Protein AF-A0A3M2C5J2-F1 (afdb_monomer)

Sequence (173 aa):
VVHRVLERFDLTAEPTAELRRQRRLIAHYARRAAAPGEEEAVAARARELLRRFAGGDLFPHFLALAPRVVARELPVLLPPAADGGEATEEGAVGFVSGTLDLVYRDGDALVIADYKTDAVDGGELAAHARRYAAQGRAYAAALTQAFALRRPPRFELWYLNAGRVVLPSAAGR

Radius of gyration: 17.61 Å; Cα contacts (8 Å, |Δi|>4): 238; chains: 1; bounding box: 54×33×44 Å

Mean predicted aligned error: 5.79 Å

Foldseek 3Di:
DLLVLLQPQDLPDDNVVSLVVSLVCLLVVLVVPDDPPCSVVSSVLSSVLSVLLCVAPVNVVSSVQVVFWPHAFAKFWFQPPPPPDDPDPPDRPDTDIDTQGTWTDDDLAIAGEDEDADDDDPVCVQVVLLVCPVVLVRVQVRCCVVVVRPDGHFYWYQHSNVNDIDGNDHPDD

Secondary structure (DSSP, 8-state):
-HHHHHHH--TTS-HHHHHHHHHHHHHHHHHHHSPTT-HHHHHHHHHHHHHHHHTSTHHHHHHHTGGGEEEEEEEEEEPPP-SSS---SS-----EEEEEEEEEEETTEEEEEEEE-S---TTTHHHHHHTTHHHHHHHHHHHHHHTT-SSPPEEEEEETTTTEEE--PPPP-

Structure (mmCIF, N/CA/C/O backbone):
data_AF-A0A3M2C5J2-F1
#
_entry.id   AF-A0A3M2C5J2-F1
#
loop_
_atom_site.group_PDB
_atom_site.id
_atom_site.type_symbol
_atom_site.label_atom_id
_atom_site.label_alt_id
_atom_site.label_comp_id
_atom_site.label_asym_id
_atom_site.label_entity_id
_atom_site.label_seq_id
_atom_site.pdbx_PDB_ins_code
_atom_site.Cartn_x
_atom_site.Cartn_y
_atom_site.Cartn_z
_atom_site.occupancy
_atom_site.B_iso_or_equiv
_atom_site.auth_seq_id
_atom_site.auth_comp_id
_atom_site.auth_asym_id
_atom_site.auth_atom_id
_atom_site.pdbx_PDB_model_num
ATOM 1 N N . VAL A 1 1 ? -3.495 4.590 9.677 1.00 96.00 1 VAL A N 1
ATOM 2 C CA . VAL A 1 1 ? -4.663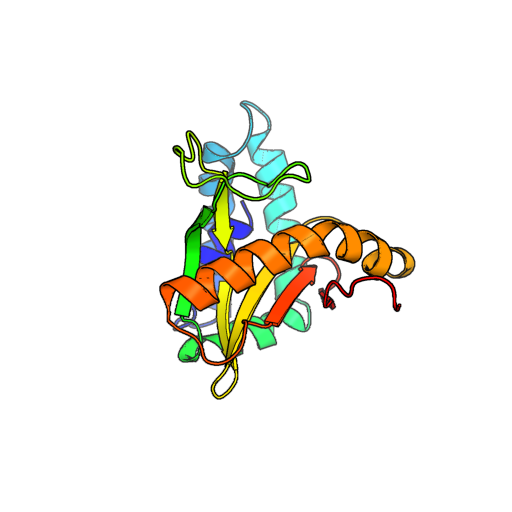 3.691 9.906 1.00 96.00 1 VAL A CA 1
ATOM 3 C C . VAL A 1 1 ? -5.089 2.931 8.654 1.00 96.00 1 VAL A C 1
ATOM 5 O O . VAL A 1 1 ? -5.149 1.714 8.727 1.00 96.00 1 VAL A O 1
ATOM 8 N N . VAL A 1 2 ? -5.373 3.592 7.523 1.00 96.94 2 VAL A N 1
ATOM 9 C CA . VAL A 1 2 ? -5.848 2.895 6.304 1.00 96.94 2 VAL A CA 1
ATOM 10 C C . VAL A 1 2 ? -4.827 1.899 5.741 1.00 96.94 2 VAL A C 1
ATOM 12 O O . VAL A 1 2 ? -5.218 0.801 5.377 1.00 96.94 2 VAL A O 1
ATOM 15 N N . HIS A 1 3 ? -3.531 2.210 5.790 1.00 97.25 3 HIS A N 1
ATOM 16 C CA . HIS A 1 3 ? -2.458 1.271 5.429 1.00 97.25 3 HIS A CA 1
ATOM 17 C C . HIS A 1 3 ? -2.579 -0.055 6.202 1.00 97.25 3 HIS A C 1
ATOM 19 O O . HIS A 1 3 ? -2.728 -1.116 5.608 1.00 97.25 3 HIS A O 1
ATOM 25 N N . ARG A 1 4 ? -2.726 0.020 7.534 1.00 97.94 4 ARG A N 1
ATOM 26 C CA . ARG A 1 4 ? -2.966 -1.148 8.404 1.00 97.94 4 ARG A CA 1
ATOM 27 C C . ARG A 1 4 ? -4.234 -1.928 8.037 1.00 97.94 4 ARG A C 1
ATOM 29 O O . ARG A 1 4 ? -4.245 -3.150 8.150 1.00 97.94 4 ARG A O 1
ATOM 36 N N . VAL A 1 5 ? -5.299 -1.237 7.620 1.00 98.31 5 VAL A N 1
ATOM 37 C CA . VAL A 1 5 ? -6.520 -1.892 7.121 1.00 98.31 5 VAL A CA 1
ATOM 38 C C . VAL A 1 5 ? -6.214 -2.697 5.858 1.00 98.31 5 VAL A C 1
ATOM 40 O O . VAL A 1 5 ? -6.594 -3.860 5.788 1.00 98.31 5 VAL A O 1
ATOM 43 N N . LEU A 1 6 ? -5.520 -2.108 4.881 1.00 98.25 6 LEU A N 1
ATOM 44 C CA . LEU A 1 6 ? -5.211 -2.761 3.603 1.00 98.25 6 LEU A CA 1
ATOM 45 C C . LEU A 1 6 ? -4.170 -3.880 3.743 1.00 98.25 6 LEU A C 1
ATOM 47 O O . LEU A 1 6 ? -4.289 -4.911 3.083 1.00 98.25 6 LEU A O 1
ATOM 51 N N . GLU A 1 7 ? -3.203 -3.732 4.646 1.00 98.25 7 GLU A N 1
ATOM 52 C CA . GLU A 1 7 ? -2.266 -4.788 5.046 1.00 98.25 7 GLU A CA 1
ATOM 53 C C . GLU A 1 7 ? -3.004 -6.007 5.607 1.00 98.25 7 GLU A C 1
ATOM 55 O O . GLU A 1 7 ? -2.705 -7.145 5.251 1.00 98.25 7 GLU A O 1
ATOM 60 N N . ARG A 1 8 ? -3.974 -5.772 6.498 1.00 98.06 8 ARG A N 1
ATOM 61 C CA . ARG A 1 8 ? -4.688 -6.826 7.233 1.00 98.06 8 ARG A CA 1
ATOM 62 C C . ARG A 1 8 ? -5.975 -7.282 6.562 1.00 98.06 8 ARG A C 1
ATOM 64 O O . ARG A 1 8 ? -6.652 -8.140 7.127 1.00 98.06 8 ARG A O 1
ATOM 71 N N . PHE A 1 9 ? -6.301 -6.726 5.398 1.00 98.50 9 PHE A N 1
ATOM 72 C CA . PHE A 1 9 ? -7.471 -7.111 4.626 1.00 98.50 9 PHE A CA 1
ATOM 73 C C . PHE A 1 9 ? -7.331 -8.569 4.180 1.00 98.50 9 PHE A C 1
ATOM 75 O O . PHE A 1 9 ? -6.354 -8.932 3.516 1.00 98.50 9 PHE A O 1
ATOM 82 N N . ASP A 1 10 ? -8.280 -9.419 4.542 1.00 98.06 10 ASP A N 1
ATOM 83 C CA . ASP A 1 10 ? -8.326 -10.788 4.037 1.00 98.06 10 ASP A CA 1
ATOM 84 C C . ASP A 1 10 ? -8.858 -10.804 2.597 1.00 98.06 10 ASP A C 1
ATOM 86 O O . ASP A 1 10 ? -10.056 -10.690 2.349 1.00 98.06 10 ASP A O 1
ATOM 90 N N . LEU A 1 11 ? -7.939 -10.931 1.639 1.00 97.19 11 LEU A N 1
ATOM 91 C CA . LEU A 1 11 ? -8.246 -10.963 0.208 1.00 97.19 11 LEU A CA 1
ATOM 92 C C . LEU A 1 11 ? -8.893 -12.282 -0.251 1.00 97.19 11 LEU A C 1
ATOM 94 O O . LEU A 1 11 ? -9.301 -12.382 -1.405 1.00 97.19 11 LEU A O 1
ATOM 98 N N . THR A 1 12 ? -8.975 -13.288 0.624 1.00 95.69 12 THR A N 1
ATOM 99 C CA . THR A 1 12 ? -9.601 -14.589 0.333 1.00 95.69 12 THR A CA 1
ATOM 100 C C . THR A 1 12 ? -11.022 -14.703 0.887 1.00 95.69 12 THR A C 1
ATOM 102 O O . THR A 1 12 ? -11.774 -15.590 0.485 1.00 95.69 12 THR A O 1
ATOM 105 N N . ALA A 1 13 ? -11.408 -13.796 1.787 1.00 97.06 13 ALA A N 1
ATOM 106 C CA . ALA A 1 13 ? -12.738 -13.737 2.373 1.00 97.06 13 ALA A CA 1
ATOM 107 C C . ALA A 1 13 ? -13.769 -13.082 1.434 1.00 97.06 13 ALA A C 1
ATOM 109 O O . ALA A 1 13 ? -13.429 -12.399 0.468 1.00 97.06 13 ALA A O 1
ATOM 110 N N . GLU A 1 14 ? -15.060 -13.242 1.754 1.00 97.75 14 GLU A N 1
ATOM 111 C CA . GLU A 1 14 ? -16.130 -12.512 1.064 1.00 97.75 14 GLU A CA 1
ATOM 112 C C . GLU A 1 14 ? -15.925 -10.990 1.251 1.00 97.75 14 GLU A C 1
ATOM 114 O O . GLU A 1 14 ? -15.878 -10.524 2.399 1.00 97.75 14 GLU A O 1
ATOM 119 N N . PRO A 1 15 ? -15.803 -10.199 0.164 1.00 96.69 15 PRO A N 1
ATOM 120 C CA . PRO A 1 15 ? -15.358 -8.807 0.249 1.00 96.69 15 PRO A CA 1
ATOM 121 C C . PRO A 1 15 ? -16.204 -7.916 1.159 1.00 96.69 15 PRO A C 1
ATOM 123 O O . PRO A 1 15 ? -15.669 -7.083 1.896 1.00 96.69 15 PRO A O 1
ATOM 126 N N . THR A 1 16 ? -17.526 -8.083 1.149 1.00 97.12 16 THR A N 1
ATOM 127 C CA . THR A 1 16 ? -18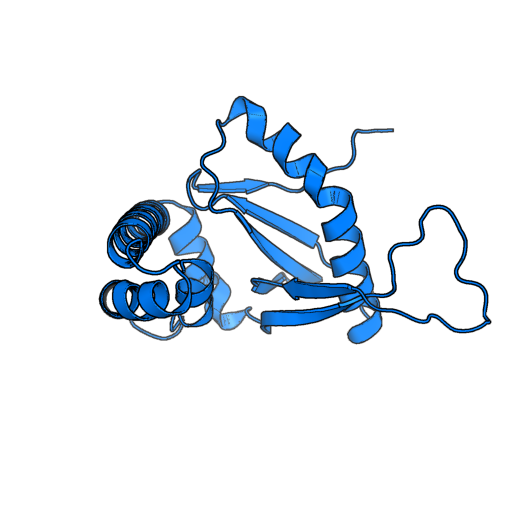.440 -7.269 1.959 1.00 97.12 16 THR A CA 1
ATOM 128 C C . THR A 1 16 ? -18.286 -7.587 3.446 1.00 97.12 16 THR A C 1
ATOM 130 O O . THR A 1 16 ? -18.285 -6.683 4.291 1.00 97.12 16 THR A O 1
ATOM 133 N N . ALA A 1 17 ? -18.147 -8.865 3.794 1.00 98.00 17 ALA A N 1
ATOM 134 C CA . ALA A 1 17 ? -17.896 -9.325 5.151 1.00 98.00 17 ALA A CA 1
ATOM 135 C C . ALA A 1 17 ? -16.551 -8.824 5.680 1.00 98.00 17 ALA A C 1
ATOM 137 O O . ALA A 1 17 ? -16.512 -8.301 6.802 1.00 98.00 17 ALA A O 1
ATOM 138 N N . GLU A 1 18 ? -15.490 -8.905 4.878 1.00 98.50 18 GLU A N 1
ATOM 139 C CA . GLU A 1 18 ? -14.172 -8.420 5.287 1.00 98.50 18 GLU A CA 1
ATOM 140 C C . GLU A 1 18 ? -14.137 -6.891 5.407 1.00 98.50 18 GLU A C 1
ATOM 142 O O . GLU A 1 18 ? -13.641 -6.367 6.406 1.00 98.50 18 GLU A O 1
ATOM 147 N N . LEU A 1 19 ? -14.783 -6.148 4.500 1.00 97.94 19 LEU A N 1
ATOM 148 C CA . LEU A 1 19 ? -14.961 -4.698 4.654 1.00 97.94 19 LEU A CA 1
ATOM 149 C C . LEU A 1 19 ? -15.656 -4.344 5.974 1.00 97.94 19 LEU A C 1
ATOM 151 O O . LEU A 1 19 ? -15.215 -3.439 6.690 1.00 97.94 19 LEU A O 1
ATOM 155 N N . ARG A 1 20 ? -16.736 -5.052 6.338 1.00 98.12 20 ARG A N 1
ATOM 156 C CA . ARG A 1 20 ? -17.418 -4.843 7.631 1.00 98.12 20 ARG A CA 1
ATOM 157 C C . ARG A 1 20 ? -16.498 -5.151 8.808 1.00 98.12 20 ARG A C 1
ATOM 159 O O . ARG A 1 20 ? -16.521 -4.419 9.800 1.00 98.12 20 ARG A O 1
ATOM 166 N N . ARG A 1 21 ? -15.703 -6.221 8.723 1.00 98.38 21 ARG A N 1
ATOM 167 C CA . ARG A 1 21 ? -14.726 -6.588 9.756 1.00 98.38 21 ARG A CA 1
ATOM 168 C C . ARG A 1 21 ? -13.673 -5.494 9.925 1.00 98.38 21 ARG A C 1
ATOM 170 O O . ARG A 1 21 ? -13.510 -4.999 11.039 1.00 98.38 21 ARG A O 1
ATOM 177 N N . GLN A 1 22 ? -13.052 -5.044 8.840 1.00 98.44 22 GLN A N 1
ATOM 178 C CA . GLN A 1 22 ? -12.050 -3.978 8.873 1.00 98.44 22 GLN A CA 1
ATOM 179 C C . GLN A 1 22 ? -12.617 -2.659 9.403 1.00 98.44 22 GLN A C 1
ATOM 181 O O . GLN A 1 22 ? -12.004 -2.026 10.261 1.00 98.44 22 GLN A O 1
ATOM 186 N N . ARG A 1 23 ? -13.839 -2.280 9.005 1.00 97.56 23 ARG A N 1
ATOM 187 C CA . ARG A 1 23 ? -14.514 -1.077 9.531 1.00 97.56 23 ARG A CA 1
ATOM 188 C C . ARG A 1 23 ? -14.673 -1.090 11.053 1.00 97.56 23 ARG A C 1
ATOM 190 O O . ARG A 1 23 ? -14.543 -0.036 11.674 1.00 97.56 23 ARG A O 1
ATOM 197 N N . ARG A 1 24 ? -14.926 -2.257 11.660 1.00 97.75 24 ARG A N 1
ATOM 198 C CA . ARG A 1 24 ? -14.996 -2.413 13.126 1.00 97.75 24 ARG A CA 1
ATOM 199 C C . ARG A 1 24 ? -13.624 -2.281 13.793 1.00 97.75 24 ARG A C 1
ATOM 201 O O . ARG A 1 24 ? -13.537 -1.745 14.894 1.00 97.75 24 ARG A O 1
ATOM 208 N N . LEU A 1 25 ? -12.559 -2.716 13.122 1.00 98.38 25 LEU A N 1
ATOM 209 C CA . LEU A 1 25 ? -11.188 -2.661 13.640 1.00 98.38 25 LEU A CA 1
ATOM 210 C C . LEU A 1 25 ? -10.540 -1.272 13.529 1.00 98.38 25 LEU A C 1
ATOM 212 O O . LEU A 1 25 ? -9.581 -1.002 14.250 1.00 98.38 25 LEU A O 1
ATOM 216 N N . ILE A 1 26 ? -11.079 -0.360 12.712 1.00 98.50 26 ILE A N 1
ATOM 217 C CA . ILE A 1 26 ? -10.522 0.994 12.534 1.00 98.50 26 ILE A CA 1
ATOM 218 C C . ILE A 1 26 ? -10.319 1.730 13.863 1.00 98.50 26 ILE A C 1
ATOM 220 O O . ILE A 1 26 ? -9.264 2.326 14.058 1.00 98.50 26 ILE A O 1
ATOM 224 N N . ALA A 1 27 ? -11.277 1.663 14.794 1.00 97.56 27 ALA A N 1
ATOM 225 C CA . ALA A 1 27 ? -11.134 2.323 16.095 1.00 97.56 27 ALA A CA 1
ATOM 226 C C . ALA A 1 27 ? -9.946 1.758 16.894 1.00 97.56 27 ALA A C 1
ATOM 228 O O . ALA A 1 27 ? -9.201 2.499 17.530 1.00 97.56 27 ALA A O 1
ATOM 229 N N . HIS A 1 28 ? -9.724 0.442 16.822 1.00 97.69 28 HIS A N 1
ATOM 230 C CA . HIS A 1 28 ? -8.566 -0.191 17.446 1.00 97.69 28 HIS A CA 1
ATOM 231 C C . HIS A 1 28 ? -7.252 0.271 16.800 1.00 97.69 28 HIS A C 1
ATOM 233 O O . HIS A 1 28 ? -6.300 0.573 17.515 1.00 97.69 28 HIS A O 1
ATOM 239 N N . TYR A 1 29 ? -7.202 0.377 15.471 1.00 98.06 29 TYR A N 1
ATOM 240 C CA . TYR A 1 29 ? -6.022 0.885 14.768 1.00 98.06 29 TYR A CA 1
ATOM 241 C C . TYR A 1 29 ? -5.751 2.363 15.060 1.00 98.06 29 TYR A C 1
ATOM 243 O O . TYR A 1 29 ? -4.592 2.738 15.216 1.00 98.06 29 TYR A O 1
ATOM 251 N N . ALA A 1 30 ? -6.794 3.191 15.164 1.00 97.56 30 ALA A N 1
ATOM 252 C CA . ALA A 1 30 ? -6.664 4.610 15.478 1.00 97.56 30 ALA A CA 1
ATOM 253 C C . ALA A 1 30 ? -6.065 4.833 16.871 1.00 97.56 30 ALA A C 1
ATOM 255 O O . ALA A 1 30 ? -5.103 5.582 16.983 1.00 97.56 30 ALA A O 1
ATOM 256 N N . ARG A 1 31 ? -6.512 4.086 17.892 1.00 96.69 31 ARG A N 1
ATOM 257 C CA . ARG A 1 31 ? -5.939 4.149 19.253 1.00 96.69 31 ARG A CA 1
ATOM 258 C C . ARG A 1 31 ? -4.435 3.882 19.332 1.00 96.69 31 ARG A C 1
ATOM 260 O O . ARG A 1 31 ? -3.797 4.291 20.288 1.00 96.69 31 ARG A O 1
ATOM 26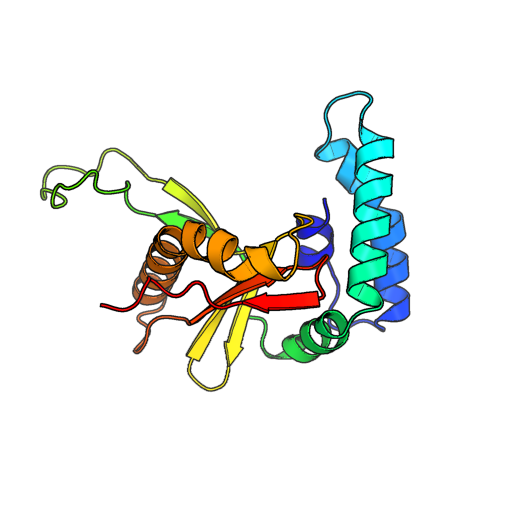7 N N . ARG A 1 32 ? -3.874 3.147 18.369 1.00 95.56 32 ARG A N 1
ATOM 268 C CA . ARG A 1 32 ? -2.437 2.825 18.331 1.00 95.56 32 ARG A CA 1
ATOM 269 C C . ARG A 1 32 ? -1.615 3.813 17.507 1.00 95.56 32 ARG A C 1
ATOM 271 O O . ARG A 1 32 ? -0.395 3.757 17.571 1.00 95.56 32 ARG A O 1
ATOM 278 N N . ALA A 1 33 ? -2.265 4.621 16.673 1.00 93.50 33 ALA A N 1
ATOM 279 C CA . ALA A 1 33 ? -1.605 5.442 15.662 1.00 93.50 33 ALA A CA 1
ATOM 280 C C . ALA A 1 33 ? -1.829 6.947 15.851 1.00 93.50 33 ALA A C 1
ATOM 282 O O . ALA A 1 33 ? -1.026 7.729 15.355 1.00 93.50 33 ALA A O 1
AT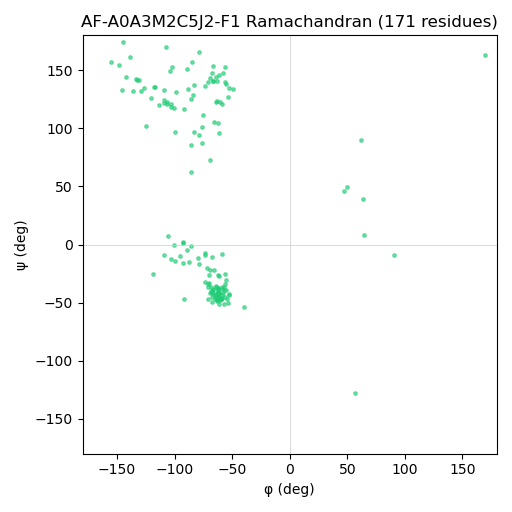OM 283 N N . ALA A 1 34 ? -2.926 7.349 16.492 1.00 95.56 34 ALA A N 1
ATOM 284 C CA . ALA A 1 34 ? -3.270 8.745 16.729 1.00 95.56 34 ALA A CA 1
ATOM 285 C C . ALA A 1 34 ? -2.590 9.282 17.995 1.00 95.56 34 ALA A C 1
ATOM 287 O O . ALA A 1 34 ? -2.257 8.513 18.901 1.00 95.56 34 ALA A O 1
ATOM 288 N N . ALA A 1 35 ? -2.424 10.603 18.064 1.00 96.00 35 ALA A N 1
ATOM 289 C CA . ALA A 1 35 ? -2.077 11.267 19.311 1.00 96.00 35 ALA A CA 1
ATOM 290 C C . ALA A 1 35 ? -3.243 11.154 20.320 1.00 96.00 35 ALA A C 1
ATOM 292 O O . ALA A 1 35 ? -4.401 11.032 19.900 1.00 96.00 35 ALA A O 1
ATOM 293 N N . PRO A 1 36 ? -2.965 11.202 21.638 1.00 95.06 36 PRO A N 1
ATOM 294 C CA . PRO A 1 36 ? -4.010 11.157 22.657 1.00 95.06 36 PRO A CA 1
ATOM 295 C C . PRO A 1 36 ? -5.078 12.237 22.435 1.00 95.06 36 PRO A C 1
ATOM 297 O O . PRO A 1 36 ? -4.751 13.418 22.326 1.00 95.06 36 PRO A O 1
ATOM 300 N N . GLY A 1 37 ? -6.349 11.837 22.387 1.00 95.69 37 GLY A N 1
ATOM 301 C CA . GLY A 1 37 ? -7.493 12.730 22.163 1.00 95.69 37 GLY A CA 1
ATOM 302 C C . GLY A 1 37 ? -7.898 12.911 20.695 1.00 95.69 37 GLY A C 1
ATOM 303 O O . GLY A 1 37 ? -8.964 13.464 20.426 1.00 95.69 37 GLY A O 1
ATOM 304 N N . GLU A 1 38 ? -7.106 12.423 19.736 1.00 97.31 38 GLU A N 1
ATOM 305 C CA . GLU A 1 38 ? -7.413 12.503 18.298 1.00 97.31 38 GLU A CA 1
ATOM 306 C C . GLU A 1 38 ? -7.983 11.196 17.722 1.00 97.31 38 GLU A C 1
ATOM 308 O O . GLU A 1 38 ? -8.293 11.112 16.528 1.00 97.31 38 GLU A O 1
ATOM 313 N N . GLU A 1 39 ? -8.133 10.150 18.539 1.00 97.75 39 GLU A N 1
ATOM 314 C CA . GLU A 1 39 ? -8.411 8.788 18.080 1.00 97.75 39 GLU A CA 1
ATOM 315 C C . GLU A 1 39 ? -9.709 8.702 17.276 1.00 97.75 39 GLU A C 1
ATOM 317 O O . GLU A 1 39 ? -9.739 8.060 16.223 1.00 97.75 39 GLU A O 1
ATOM 322 N N . GLU A 1 40 ? -10.777 9.360 17.735 1.00 97.56 40 GLU A N 1
ATOM 323 C CA . GLU A 1 40 ? -12.063 9.322 17.034 1.00 97.56 40 GLU A CA 1
ATOM 324 C C . GLU A 1 40 ? -12.022 10.121 15.727 1.00 97.56 40 GLU A C 1
ATOM 326 O O . GLU A 1 40 ? -12.568 9.668 14.722 1.00 97.56 40 GLU A O 1
ATOM 331 N N . ALA A 1 41 ? -11.313 11.253 15.688 1.00 97.44 41 ALA A N 1
ATOM 332 C CA . ALA A 1 41 ? -11.149 12.037 14.463 1.00 97.44 41 ALA A CA 1
ATOM 333 C C . ALA A 1 41 ? -10.366 11.247 13.399 1.00 97.44 41 ALA A C 1
ATOM 335 O O . ALA A 1 41 ? -10.785 11.152 12.238 1.00 97.44 41 ALA A O 1
ATOM 336 N N . VAL A 1 42 ? -9.269 10.598 13.803 1.00 97.44 42 VAL A N 1
ATOM 337 C CA . VAL A 1 42 ? -8.476 9.716 12.935 1.00 97.44 42 VAL A CA 1
ATOM 338 C C . VAL A 1 42 ? -9.299 8.506 12.481 1.00 97.44 42 VAL A C 1
ATOM 340 O O . VAL A 1 42 ? -9.262 8.140 11.301 1.00 97.44 42 VAL A O 1
ATOM 343 N N . ALA A 1 43 ? -10.079 7.897 13.379 1.00 98.19 43 ALA A N 1
ATOM 344 C CA . ALA A 1 43 ? -10.966 6.786 13.047 1.00 98.19 43 ALA A CA 1
ATOM 345 C C . ALA A 1 43 ? -12.053 7.204 12.046 1.00 98.19 43 ALA A C 1
ATOM 347 O O . ALA A 1 43 ? -12.282 6.498 11.062 1.00 98.19 43 ALA A O 1
ATOM 348 N N . ALA A 1 44 ? -12.700 8.353 12.250 1.00 97.88 44 ALA A N 1
ATOM 349 C CA . ALA A 1 44 ? -13.715 8.893 11.351 1.00 97.88 44 ALA A CA 1
ATOM 350 C C . ALA A 1 44 ? -13.144 9.148 9.949 1.00 97.88 44 ALA A C 1
ATOM 352 O O . ALA A 1 44 ? -13.713 8.673 8.962 1.00 97.88 44 ALA A O 1
ATOM 353 N N . ARG A 1 45 ? -11.970 9.788 9.853 1.00 96.88 45 ARG A N 1
ATOM 354 C CA . ARG A 1 45 ? -11.290 10.029 8.570 1.00 96.88 45 ARG A CA 1
ATOM 355 C C . ARG A 1 45 ? -10.923 8.727 7.857 1.00 96.88 45 ARG A C 1
ATOM 357 O O . ARG A 1 45 ? -11.123 8.610 6.650 1.00 96.88 45 ARG A O 1
ATOM 364 N N . ALA A 1 46 ? -10.438 7.726 8.592 1.00 97.69 46 ALA A N 1
ATOM 365 C CA . ALA A 1 46 ? -10.115 6.418 8.027 1.00 97.69 46 ALA A CA 1
ATOM 366 C C . ALA A 1 46 ? -11.360 5.654 7.545 1.00 97.69 46 ALA A C 1
ATOM 368 O O . ALA A 1 46 ? -11.309 5.023 6.489 1.00 97.69 46 ALA A O 1
ATOM 369 N N . ARG A 1 47 ? -12.483 5.721 8.279 1.00 98.06 47 ARG A N 1
ATOM 370 C CA . ARG A 1 47 ? -13.766 5.133 7.847 1.00 98.06 47 ARG A CA 1
ATOM 371 C C . ARG A 1 47 ? -14.258 5.783 6.561 1.00 98.06 47 ARG A C 1
ATOM 373 O O . ARG A 1 47 ? -14.715 5.068 5.672 1.00 98.06 47 ARG A O 1
ATOM 380 N N . GLU A 1 48 ? -14.148 7.104 6.462 1.00 97.25 48 GLU A N 1
ATOM 381 C CA . GLU A 1 48 ? -14.553 7.843 5.269 1.00 97.25 48 GLU A CA 1
ATOM 382 C C . GLU A 1 48 ? -13.691 7.485 4.058 1.00 97.25 48 GLU A C 1
ATOM 384 O O . GLU A 1 48 ? -14.225 7.164 2.997 1.00 97.25 48 GLU A O 1
ATOM 389 N N . LEU A 1 49 ? -12.367 7.458 4.223 1.00 97.00 49 LEU A N 1
ATOM 390 C CA . LEU A 1 49 ? -11.464 7.075 3.141 1.00 97.00 49 LEU A CA 1
ATOM 391 C C . LEU A 1 49 ? -11.695 5.625 2.696 1.00 97.00 49 LEU A C 1
ATOM 393 O O . LEU A 1 49 ? -11.787 5.366 1.499 1.00 97.00 49 LEU A O 1
ATOM 397 N N . LEU A 1 50 ? -11.858 4.686 3.636 1.00 97.69 50 LEU A N 1
ATOM 398 C CA . LEU A 1 50 ? -12.169 3.295 3.301 1.00 97.69 50 LEU A CA 1
ATOM 399 C C . LEU A 1 50 ? -13.512 3.177 2.570 1.00 97.69 50 LEU A C 1
ATOM 401 O O . LEU A 1 50 ? -13.619 2.394 1.632 1.00 97.69 50 LEU A O 1
ATOM 405 N N . ARG A 1 51 ? -14.528 3.953 2.973 1.00 96.50 51 ARG A N 1
ATOM 406 C CA . ARG A 1 51 ? -15.832 3.998 2.295 1.00 96.50 51 ARG A CA 1
ATOM 407 C C . ARG A 1 51 ? -15.688 4.464 0.847 1.00 96.50 51 ARG A C 1
ATOM 409 O O . ARG A 1 51 ? -16.246 3.820 -0.034 1.00 96.50 51 ARG A O 1
ATOM 416 N N . ARG A 1 52 ? -14.943 5.548 0.606 1.00 95.62 52 ARG A N 1
ATOM 417 C CA . ARG A 1 52 ? -14.684 6.068 -0.748 1.00 95.62 52 ARG A CA 1
ATOM 418 C C . ARG A 1 52 ? -13.913 5.070 -1.596 1.00 95.62 52 ARG A C 1
ATOM 420 O O . ARG A 1 52 ? -14.337 4.778 -2.705 1.00 95.62 52 ARG A O 1
ATOM 427 N N . PHE A 1 53 ? -12.836 4.513 -1.048 1.00 96.94 53 PHE A N 1
ATOM 428 C CA . PHE A 1 53 ? -12.034 3.502 -1.727 1.00 96.94 53 PHE A CA 1
ATOM 429 C C . PHE A 1 53 ? -12.887 2.292 -2.120 1.00 96.94 53 PHE A C 1
ATOM 431 O O . PHE A 1 53 ? -12.916 1.935 -3.291 1.00 96.94 53 PHE A O 1
ATOM 438 N N . ALA A 1 54 ? -13.648 1.728 -1.175 1.00 96.50 54 ALA A N 1
ATOM 439 C CA . ALA A 1 54 ? -14.517 0.575 -1.410 1.00 96.50 54 ALA A CA 1
ATOM 440 C C . ALA A 1 54 ? -15.640 0.837 -2.428 1.00 96.50 54 ALA A C 1
ATOM 442 O O . ALA A 1 54 ? -16.131 -0.105 -3.044 1.00 96.50 54 ALA A O 1
ATOM 443 N N . GLY A 1 55 ? -16.060 2.095 -2.584 1.00 95.81 55 GLY A N 1
ATOM 444 C CA . GLY A 1 55 ? -17.052 2.511 -3.576 1.00 95.81 55 GLY A CA 1
ATOM 445 C C . GLY A 1 55 ? -16.473 2.901 -4.939 1.00 95.81 55 GLY A C 1
ATOM 446 O O . GLY A 1 55 ? -17.253 3.218 -5.831 1.00 95.81 55 GLY A O 1
ATOM 447 N N . GLY A 1 56 ? -15.146 2.925 -5.102 1.00 94.38 56 GLY A N 1
ATOM 448 C CA . GLY A 1 56 ? -14.474 3.323 -6.341 1.00 94.38 56 GLY A CA 1
ATOM 449 C C . GLY A 1 56 ? -13.849 2.154 -7.106 1.00 94.38 56 GLY A C 1
ATOM 450 O O . GLY A 1 56 ? -13.698 1.048 -6.587 1.00 94.38 56 GLY A O 1
ATOM 451 N N . ASP A 1 57 ? -13.403 2.430 -8.332 1.00 93.69 57 ASP A N 1
ATOM 452 C CA . ASP A 1 57 ? -12.898 1.413 -9.273 1.00 93.69 57 ASP A CA 1
ATOM 453 C C . ASP A 1 57 ? -11.594 0.729 -8.826 1.00 93.69 57 ASP A C 1
ATOM 455 O O . ASP A 1 57 ? -11.288 -0.387 -9.252 1.00 93.69 57 ASP A O 1
ATOM 459 N N . LEU A 1 58 ? -10.820 1.367 -7.938 1.00 95.56 58 LEU A N 1
ATOM 460 C CA . LEU A 1 58 ? -9.592 0.765 -7.412 1.00 95.56 58 LEU A CA 1
ATOM 461 C C . LEU A 1 58 ? -9.857 -0.417 -6.478 1.00 95.56 58 LEU A C 1
ATOM 463 O O . LEU A 1 58 ? -8.991 -1.281 -6.354 1.00 95.56 58 LEU A O 1
ATOM 467 N N . PHE A 1 59 ? -11.010 -0.483 -5.810 1.00 97.50 59 PHE A N 1
ATOM 468 C CA . PHE A 1 59 ? -11.264 -1.562 -4.858 1.00 97.50 59 PHE A CA 1
ATOM 469 C C . PHE A 1 59 ? -11.482 -2.923 -5.538 1.00 97.50 59 PHE A C 1
ATOM 471 O O . PHE A 1 59 ? -10.808 -3.876 -5.147 1.00 97.50 59 PHE A O 1
ATOM 478 N N . PRO A 1 60 ? -12.300 -3.050 -6.601 1.00 97.12 60 PRO A N 1
ATOM 479 C CA . PRO A 1 60 ? -12.339 -4.274 -7.401 1.00 97.12 60 PRO A CA 1
ATOM 480 C C . PRO A 1 60 ? -10.963 -4.674 -7.946 1.00 97.12 60 PRO A C 1
ATOM 482 O O . PRO A 1 60 ? -10.614 -5.855 -7.928 1.00 97.12 60 PRO A O 1
ATOM 485 N N . HIS A 1 61 ? -10.155 -3.697 -8.376 1.00 96.31 61 HIS A N 1
ATOM 486 C CA . HIS A 1 61 ? -8.791 -3.961 -8.829 1.00 96.31 61 HIS A CA 1
ATOM 487 C C . HIS A 1 61 ? -7.916 -4.531 -7.702 1.00 96.31 61 HIS A C 1
ATOM 489 O O . HIS A 1 61 ? -7.286 -5.566 -7.897 1.00 96.31 61 HIS A O 1
ATOM 495 N N . PHE A 1 62 ? -7.947 -3.927 -6.509 1.00 97.75 62 PHE A N 1
ATOM 496 C CA . PHE A 1 62 ? -7.262 -4.418 -5.308 1.00 97.75 62 PHE A CA 1
ATOM 497 C C . PHE A 1 62 ? -7.644 -5.863 -4.966 1.00 97.75 62 PHE A C 1
ATOM 499 O O . PHE A 1 62 ? -6.765 -6.694 -4.740 1.00 97.75 62 PHE A O 1
ATOM 506 N N . LEU A 1 63 ? -8.939 -6.191 -4.981 1.00 98.06 63 LEU A N 1
ATOM 507 C CA . LEU A 1 63 ? -9.414 -7.555 -4.727 1.00 98.06 63 LEU A CA 1
ATOM 508 C C . LEU A 1 63 ? -8.885 -8.544 -5.775 1.00 98.06 63 LEU A C 1
ATOM 510 O O . LEU A 1 63 ? -8.420 -9.629 -5.431 1.00 98.06 63 LEU A O 1
ATOM 514 N N . ALA A 1 64 ? -8.879 -8.155 -7.051 1.00 97.12 64 ALA A N 1
ATOM 515 C CA . ALA A 1 64 ? -8.373 -8.985 -8.145 1.00 97.12 64 ALA A CA 1
ATOM 516 C C . ALA A 1 64 ? -6.848 -9.221 -8.097 1.00 97.12 64 ALA A C 1
ATOM 518 O O . ALA A 1 64 ? 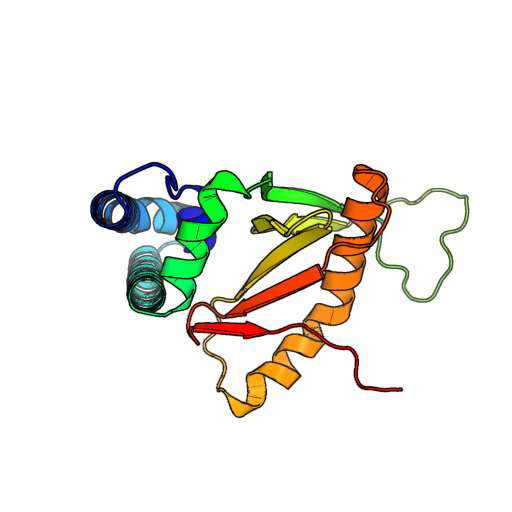-6.324 -10.050 -8.854 1.00 97.12 64 ALA A O 1
ATOM 519 N N . LEU A 1 65 ? -6.110 -8.507 -7.238 1.00 96.88 65 LEU A N 1
ATOM 520 C CA . LEU A 1 65 ? -4.689 -8.759 -7.003 1.00 96.88 65 LEU A CA 1
ATOM 521 C C . LEU A 1 65 ? -4.437 -9.932 -6.053 1.00 96.88 65 LEU A C 1
ATOM 523 O O . LEU A 1 65 ? -3.301 -10.391 -6.014 1.00 96.88 65 LEU A O 1
ATOM 527 N N . ALA A 1 66 ? -5.447 -10.460 -5.350 1.00 97.06 66 ALA A N 1
ATOM 528 C CA . ALA A 1 66 ? -5.306 -11.532 -4.356 1.00 97.06 66 ALA A CA 1
ATOM 529 C C . ALA A 1 66 ? -4.318 -12.662 -4.732 1.00 97.06 66 ALA A C 1
ATOM 531 O O . ALA A 1 66 ? -3.377 -12.883 -3.970 1.00 97.06 66 ALA A O 1
ATOM 532 N N . PRO A 1 67 ? -4.426 -13.331 -5.903 1.00 97.56 67 PRO A N 1
ATOM 533 C CA . PRO A 1 67 ? -3.513 -14.425 -6.261 1.00 97.56 67 PRO A CA 1
ATOM 534 C C . PRO A 1 67 ? -2.102 -13.960 -6.659 1.00 97.56 67 PRO A C 1
ATOM 536 O O . PRO A 1 67 ? -1.211 -14.778 -6.869 1.00 97.56 67 PRO A O 1
ATOM 539 N N . ARG A 1 68 ? -1.906 -12.651 -6.827 1.00 97.81 68 ARG A N 1
ATOM 540 C CA . ARG A 1 68 ? -0.680 -12.020 -7.327 1.00 97.81 68 ARG A CA 1
ATOM 541 C C . ARG A 1 68 ? 0.079 -11.261 -6.244 1.00 97.81 68 ARG A C 1
ATOM 543 O O . ARG A 1 68 ? 1.200 -10.832 -6.510 1.00 97.81 68 ARG A O 1
ATOM 550 N N . VAL A 1 69 ? -0.497 -11.082 -5.053 1.00 98.19 69 VAL A N 1
ATOM 551 C CA . VAL A 1 69 ? 0.177 -10.410 -3.936 1.00 98.19 69 VAL A CA 1
ATOM 552 C C . VAL A 1 69 ? 1.409 -11.213 -3.525 1.00 98.19 69 VAL A C 1
ATOM 554 O O . VAL A 1 69 ? 1.318 -12.386 -3.182 1.00 98.19 69 VAL A O 1
ATOM 557 N N . VAL A 1 70 ? 2.563 -10.553 -3.546 1.00 97.81 70 VAL A N 1
ATOM 558 C CA . VAL A 1 70 ? 3.835 -11.087 -3.045 1.00 97.81 70 VAL A CA 1
ATOM 559 C C . VAL A 1 70 ? 4.017 -10.695 -1.585 1.00 97.81 70 VAL A C 1
ATOM 561 O O . VAL A 1 70 ? 4.357 -11.534 -0.758 1.00 97.81 70 VAL 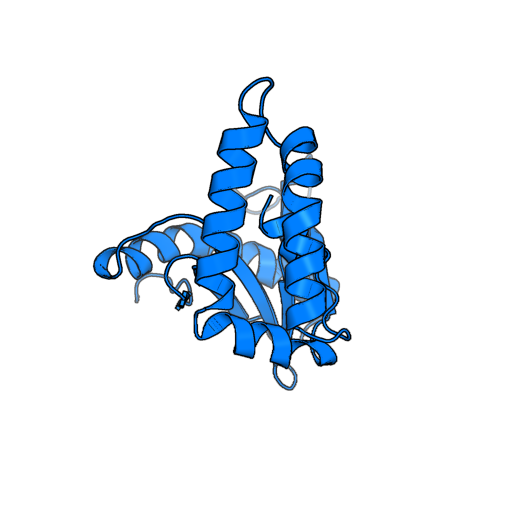A O 1
ATOM 564 N N . ALA A 1 71 ? 3.780 -9.423 -1.262 1.00 97.88 71 ALA A N 1
ATOM 565 C CA . ALA A 1 71 ? 3.898 -8.902 0.093 1.00 97.88 71 ALA A CA 1
ATOM 566 C C . ALA A 1 71 ? 3.023 -7.659 0.288 1.00 97.88 71 ALA A C 1
ATOM 568 O O . ALA A 1 71 ? 2.696 -6.958 -0.669 1.00 97.88 71 ALA A O 1
ATOM 569 N N . ARG A 1 72 ? 2.673 -7.373 1.542 1.00 98.25 72 ARG A N 1
ATOM 570 C CA . ARG A 1 72 ? 2.070 -6.109 1.985 1.00 98.25 72 ARG A CA 1
ATOM 571 C C . ARG A 1 72 ? 2.836 -5.612 3.198 1.00 98.25 72 ARG A C 1
ATOM 573 O O . ARG A 1 72 ? 3.216 -6.439 4.024 1.00 98.25 72 ARG A O 1
ATOM 580 N N . GLU A 1 73 ? 3.045 -4.302 3.283 1.00 97.50 73 GLU A N 1
ATOM 581 C CA . GLU A 1 73 ? 3.878 -3.659 4.312 1.00 97.50 73 GLU A CA 1
ATOM 582 C C . GLU A 1 73 ? 5.259 -4.329 4.444 1.00 97.50 73 GLU A C 1
ATOM 584 O O . GLU A 1 73 ? 5.685 -4.706 5.535 1.00 97.50 73 GLU A O 1
ATOM 589 N N . LEU A 1 74 ? 5.946 -4.534 3.3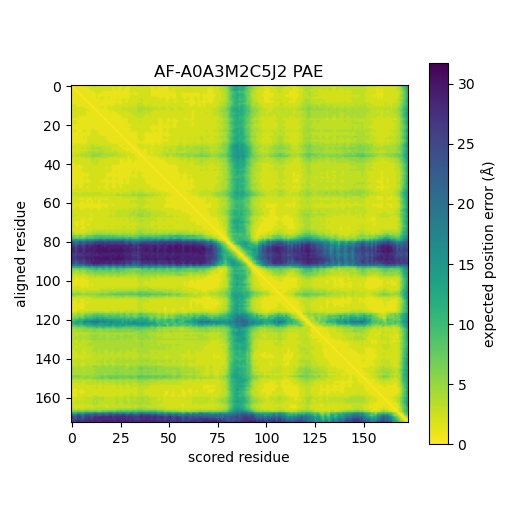14 1.00 97.19 74 LEU A N 1
ATOM 590 C CA . LEU A 1 74 ? 7.265 -5.169 3.280 1.00 97.19 74 LEU A CA 1
ATOM 591 C C . LEU A 1 74 ? 8.329 -4.177 3.780 1.00 97.19 74 LEU A C 1
ATOM 593 O O . LEU A 1 74 ? 8.594 -3.200 3.073 1.00 97.19 74 LEU A O 1
ATOM 597 N N . PRO A 1 75 ? 8.957 -4.396 4.951 1.00 95.38 75 PRO A N 1
ATOM 598 C CA . PRO A 1 75 ? 10.044 -3.540 5.407 1.00 95.38 75 PRO A CA 1
ATOM 599 C C . PRO A 1 75 ? 11.263 -3.689 4.494 1.00 95.38 75 PRO A C 1
ATOM 601 O O . PRO A 1 75 ? 11.615 -4.794 4.077 1.00 95.38 75 PRO A O 1
ATOM 604 N N . VAL A 1 76 ? 11.929 -2.572 4.214 1.00 92.50 76 VAL A N 1
ATOM 605 C CA . VAL A 1 76 ? 13.155 -2.513 3.415 1.00 92.50 76 VAL A CA 1
ATOM 606 C C . VAL A 1 76 ? 14.201 -1.646 4.105 1.00 92.50 76 VAL A C 1
ATOM 608 O O . VAL A 1 76 ? 13.886 -0.612 4.693 1.00 92.50 76 VAL A O 1
ATOM 611 N N . LEU A 1 77 ? 15.460 -2.067 4.006 1.00 88.56 77 LEU A N 1
ATOM 612 C CA . LEU A 1 77 ? 16.617 -1.264 4.383 1.00 88.56 77 LEU A CA 1
ATOM 613 C C . LEU A 1 77 ? 17.305 -0.824 3.098 1.00 88.56 77 LEU A C 1
ATOM 615 O O . LEU A 1 77 ? 17.692 -1.653 2.275 1.00 88.56 77 LEU A O 1
ATOM 619 N N . LEU A 1 78 ? 17.408 0.482 2.915 1.00 83.81 78 LEU A N 1
ATOM 620 C CA . LEU A 1 78 ? 18.024 1.098 1.755 1.00 83.81 78 LEU A CA 1
ATOM 621 C C . LEU A 1 78 ? 19.411 1.620 2.127 1.00 83.81 78 LEU A C 1
ATOM 623 O O . LEU A 1 78 ? 19.610 2.047 3.272 1.00 83.81 78 LEU A O 1
ATOM 627 N N . PRO A 1 79 ? 20.353 1.645 1.170 1.00 75.44 79 PRO A N 1
ATOM 628 C CA . PRO A 1 79 ? 21.595 2.375 1.369 1.00 75.44 79 PRO A CA 1
ATOM 629 C C . PRO A 1 79 ? 21.290 3.848 1.699 1.00 75.44 79 PRO A C 1
ATOM 631 O O . PRO A 1 79 ? 20.236 4.363 1.300 1.00 75.44 79 PRO A O 1
ATOM 634 N N . PRO A 1 80 ? 22.182 4.531 2.436 1.00 72.50 80 PRO A N 1
ATOM 635 C CA . PRO A 1 80 ? 22.023 5.950 2.712 1.00 72.50 80 PRO A CA 1
ATOM 636 C C . PRO A 1 80 ? 21.905 6.708 1.385 1.00 72.50 80 PRO A C 1
ATOM 638 O O . PRO A 1 80 ? 22.560 6.360 0.400 1.00 72.50 80 PRO A O 1
ATOM 641 N N . ALA A 1 81 ? 21.016 7.704 1.336 1.00 62.94 81 ALA A N 1
ATOM 642 C CA . ALA A 1 81 ? 20.872 8.528 0.146 1.00 62.94 81 ALA A CA 1
ATOM 643 C C . ALA A 1 81 ? 22.226 9.189 -0.139 1.00 62.94 81 ALA A C 1
ATOM 645 O O . ALA A 1 81 ? 22.772 9.877 0.718 1.00 62.94 81 ALA A O 1
ATOM 646 N N . ALA A 1 82 ? 22.791 8.929 -1.316 1.00 53.62 82 ALA A N 1
ATOM 647 C CA . ALA A 1 82 ? 23.979 9.633 -1.757 1.00 53.62 82 ALA A CA 1
ATOM 648 C C . ALA A 1 82 ? 23.598 11.101 -1.964 1.00 53.62 82 ALA A C 1
ATOM 650 O O . ALA A 1 82 ? 22.937 11.440 -2.951 1.00 53.62 82 ALA A O 1
ATOM 651 N N . ASP A 1 83 ? 24.019 11.972 -1.054 1.00 46.88 83 ASP A N 1
ATOM 652 C CA . ASP A 1 83 ? 24.048 13.411 -1.285 1.00 46.88 83 ASP A CA 1
ATOM 653 C C . ASP A 1 83 ? 25.140 13.695 -2.332 1.00 46.88 83 ASP A C 1
ATOM 655 O O . ASP A 1 83 ? 26.242 14.129 -2.019 1.00 46.88 83 ASP A O 1
ATOM 659 N N . GLY A 1 84 ? 24.880 13.344 -3.594 1.00 47.88 84 GLY A N 1
ATOM 660 C CA . GLY A 1 84 ? 25.751 13.645 -4.734 1.00 47.88 84 GLY A CA 1
ATOM 661 C C . GLY A 1 84 ? 27.145 12.996 -4.749 1.00 47.88 84 GLY A C 1
ATOM 662 O O . GLY A 1 84 ? 27.929 13.347 -5.625 1.00 47.88 84 GLY A O 1
ATOM 663 N N . GLY A 1 85 ? 27.467 12.071 -3.842 1.00 43.53 85 GLY A N 1
ATOM 664 C CA . GLY A 1 85 ? 28.761 11.379 -3.791 1.00 43.53 85 GLY A CA 1
ATOM 665 C C . GLY A 1 85 ? 28.633 9.876 -4.019 1.00 43.53 85 GLY A C 1
ATOM 666 O O . GLY A 1 85 ? 27.739 9.237 -3.466 1.00 43.53 85 GLY A O 1
ATOM 667 N N . GLU A 1 86 ? 29.517 9.306 -4.839 1.00 45.47 86 GLU A N 1
ATOM 668 C CA . GLU A 1 86 ? 29.663 7.854 -4.966 1.00 45.47 86 GLU A CA 1
ATOM 669 C C . GLU A 1 86 ? 29.935 7.236 -3.589 1.00 45.47 86 GLU A C 1
ATOM 671 O O . GLU A 1 86 ? 30.694 7.785 -2.789 1.00 45.47 86 GLU A O 1
ATOM 676 N N . ALA A 1 87 ? 29.294 6.100 -3.306 1.00 48.12 87 ALA A N 1
ATOM 677 C CA . ALA A 1 87 ? 29.574 5.329 -2.106 1.00 48.12 87 ALA A CA 1
ATOM 678 C C . ALA A 1 87 ? 31.035 4.866 -2.162 1.00 48.12 87 ALA A C 1
ATOM 680 O O . ALA A 1 87 ? 31.375 3.963 -2.923 1.00 48.12 87 ALA A O 1
ATOM 681 N N . THR A 1 88 ? 31.903 5.510 -1.388 1.00 49.84 88 THR A N 1
ATOM 682 C CA . THR A 1 88 ? 33.283 5.065 -1.215 1.00 49.84 88 THR A CA 1
ATOM 683 C C . THR A 1 88 ? 33.278 3.727 -0.477 1.00 49.84 88 THR A C 1
ATOM 685 O O . THR A 1 88 ? 32.486 3.528 0.444 1.00 49.84 88 THR A O 1
ATOM 688 N N . GLU A 1 89 ? 34.160 2.803 -0.869 1.00 52.91 89 GLU A N 1
ATOM 689 C CA . GLU A 1 89 ? 34.280 1.450 -0.289 1.00 52.91 89 GLU A CA 1
ATOM 690 C C . GLU A 1 89 ? 34.591 1.447 1.225 1.00 52.91 89 GLU A C 1
ATOM 692 O O . GLU A 1 89 ? 34.498 0.420 1.897 1.00 52.91 89 GLU A O 1
ATOM 697 N N . GLU A 1 90 ? 34.882 2.612 1.799 1.00 52.12 90 GLU A N 1
ATOM 698 C CA . GLU A 1 90 ? 35.027 2.838 3.230 1.00 52.12 90 GLU A CA 1
ATOM 699 C C . GLU A 1 90 ? 33.667 3.120 3.884 1.00 52.12 90 GLU A C 1
ATOM 701 O O . GLU A 1 90 ? 33.250 4.259 4.073 1.00 52.12 90 GLU A O 1
ATOM 706 N N . GLY A 1 91 ? 32.988 2.028 4.246 1.00 53.47 91 GLY A N 1
ATOM 707 C CA . GLY A 1 91 ? 32.020 1.968 5.341 1.00 53.47 91 GLY A CA 1
ATOM 708 C C . GLY A 1 91 ? 30.792 2.864 5.201 1.00 53.47 91 GLY A C 1
ATOM 709 O O . GLY A 1 91 ? 30.739 3.959 5.752 1.00 53.47 91 GLY A O 1
ATOM 710 N N . ALA A 1 92 ? 29.724 2.346 4.592 1.00 55.22 92 ALA A N 1
ATOM 711 C CA . ALA A 1 92 ? 28.399 2.935 4.754 1.00 55.22 92 ALA A CA 1
ATOM 712 C C . ALA A 1 92 ? 27.973 2.874 6.239 1.00 55.22 92 ALA A C 1
ATOM 714 O O . ALA A 1 92 ? 27.459 1.860 6.711 1.00 55.22 92 ALA A O 1
ATOM 715 N N . VAL A 1 93 ? 28.183 3.958 6.992 1.00 62.16 93 VAL A N 1
ATOM 716 C CA . VAL A 1 93 ? 27.719 4.097 8.384 1.00 62.16 93 VAL A CA 1
ATOM 717 C C . VAL A 1 93 ? 26.278 4.620 8.384 1.00 62.16 93 VAL A C 1
ATOM 719 O O . VAL A 1 93 ? 25.994 5.725 8.837 1.00 62.16 93 VAL A O 1
ATOM 722 N N . GLY A 1 94 ? 25.343 3.861 7.811 1.00 71.31 94 GLY A N 1
ATOM 723 C CA . GLY A 1 94 ? 23.933 4.249 7.823 1.00 71.31 94 GLY A CA 1
ATOM 724 C C . GLY A 1 94 ? 23.037 3.418 6.916 1.00 71.31 94 GLY A C 1
ATOM 725 O O . GLY A 1 94 ? 23.501 2.723 6.018 1.00 71.31 94 GLY A O 1
ATOM 726 N N . PHE A 1 95 ? 21.731 3.509 7.156 1.00 83.00 95 PHE A N 1
ATOM 727 C CA . PHE A 1 95 ? 20.685 2.970 6.291 1.00 83.00 95 PHE A CA 1
ATOM 728 C C . PHE A 1 95 ? 19.445 3.861 6.379 1.00 83.00 95 PHE A C 1
ATOM 730 O O . PHE A 1 95 ? 19.202 4.510 7.398 1.00 83.00 95 PHE A O 1
ATOM 737 N N . VAL A 1 96 ? 18.629 3.857 5.328 1.00 84.44 96 VAL A N 1
ATOM 738 C CA . VAL A 1 96 ? 17.279 4.428 5.364 1.00 84.44 96 VAL A CA 1
ATOM 739 C C . VAL A 1 96 ? 16.290 3.276 5.472 1.00 84.44 96 VAL A C 1
ATOM 741 O O . VAL A 1 96 ? 16.259 2.395 4.616 1.00 84.44 96 VAL A O 1
ATOM 744 N N . SER A 1 97 ? 15.486 3.261 6.534 1.00 89.19 97 SER A N 1
ATOM 745 C CA . SER A 1 97 ? 14.389 2.299 6.664 1.00 89.19 97 SER A CA 1
ATOM 746 C C . SER A 1 97 ? 13.159 2.803 5.915 1.00 89.19 97 SER A C 1
ATOM 748 O O . SER A 1 97 ? 12.818 3.984 5.993 1.00 89.19 97 SER A O 1
ATOM 750 N N . GLY A 1 98 ? 12.486 1.909 5.200 1.00 90.62 98 GLY A N 1
ATOM 751 C CA . GLY A 1 98 ? 11.221 2.182 4.531 1.00 90.62 98 GLY A CA 1
ATOM 752 C C . GLY A 1 98 ? 10.305 0.965 4.547 1.00 90.62 98 GLY A C 1
ATOM 753 O O . GLY A 1 98 ? 10.704 -0.126 4.952 1.00 90.62 98 GLY A O 1
ATOM 754 N N . THR A 1 99 ? 9.082 1.151 4.062 1.00 95.44 99 THR A N 1
ATOM 755 C CA . THR A 1 99 ? 8.095 0.077 3.943 1.00 95.44 99 THR A CA 1
ATOM 756 C C . THR A 1 99 ? 7.403 0.178 2.591 1.00 95.44 99 THR A C 1
ATOM 758 O O . THR A 1 99 ? 6.983 1.262 2.194 1.00 95.44 99 THR A O 1
ATOM 761 N N . LEU A 1 100 ? 7.294 -0.943 1.877 1.00 97.31 100 LEU A N 1
ATOM 762 C CA . LEU A 1 100 ? 6.529 -1.038 0.633 1.00 97.31 100 LEU A CA 1
ATOM 763 C C . LEU A 1 100 ? 5.100 -1.476 0.961 1.00 97.31 100 LEU A C 1
ATOM 765 O O . LEU A 1 100 ? 4.905 -2.591 1.453 1.00 97.31 100 LEU A O 1
ATOM 769 N N . ASP A 1 101 ? 4.107 -0.635 0.675 1.00 98.25 101 ASP A N 1
ATOM 770 C CA . ASP A 1 101 ? 2.715 -0.907 1.064 1.00 98.25 101 ASP A CA 1
ATOM 771 C C . ASP A 1 101 ? 2.157 -2.185 0.417 1.00 98.25 101 ASP A C 1
ATOM 773 O O . ASP A 1 101 ? 1.540 -3.015 1.092 1.00 98.25 101 ASP A O 1
ATOM 777 N N . LEU A 1 102 ? 2.397 -2.374 -0.884 1.00 98.56 102 LEU A N 1
ATOM 778 C CA . LEU A 1 102 ? 1.997 -3.560 -1.634 1.00 98.56 102 LEU A CA 1
ATOM 779 C C . LEU A 1 102 ? 3.032 -3.906 -2.707 1.00 98.56 102 LEU A C 1
ATOM 781 O O . LEU A 1 102 ? 3.439 -3.065 -3.504 1.00 98.56 102 LEU A O 1
ATOM 785 N N . VAL A 1 103 ? 3.399 -5.183 -2.773 1.00 98.50 103 VAL A N 1
ATOM 786 C CA . VAL A 1 103 ? 4.177 -5.764 -3.869 1.00 98.50 103 VAL A CA 1
ATOM 787 C C . VAL A 1 103 ? 3.356 -6.884 -4.490 1.00 98.50 103 VAL A C 1
ATOM 789 O O . VAL A 1 103 ? 2.914 -7.793 -3.784 1.00 98.50 103 VAL A O 1
ATOM 792 N N . TYR A 1 104 ? 3.151 -6.842 -5.803 1.00 98.38 104 TYR A N 1
ATOM 793 C CA . TYR A 1 104 ? 2.395 -7.860 -6.531 1.00 98.38 104 TYR A CA 1
ATOM 794 C C . TYR A 1 104 ? 3.050 -8.212 -7.871 1.00 98.38 104 TYR A C 1
ATOM 796 O O . TYR A 1 104 ? 3.896 -7.478 -8.380 1.00 98.38 104 TYR A O 1
ATOM 804 N N . ARG A 1 105 ? 2.689 -9.369 -8.432 1.00 97.56 105 ARG A N 1
ATOM 805 C CA . ARG A 1 105 ? 3.143 -9.820 -9.755 1.00 97.56 105 ARG A CA 1
ATOM 806 C C . ARG A 1 105 ? 2.224 -9.309 -10.859 1.00 97.56 105 ARG A C 1
ATOM 808 O O . ARG A 1 105 ? 1.009 -9.469 -10.766 1.00 97.56 105 ARG A O 1
ATOM 815 N N . ASP A 1 106 ? 2.805 -8.790 -11.933 1.00 95.44 106 ASP A N 1
ATOM 816 C CA . ASP A 1 106 ? 2.125 -8.559 -13.208 1.00 95.44 106 ASP A CA 1
ATOM 817 C C . ASP A 1 106 ? 2.901 -9.257 -14.332 1.00 95.44 106 ASP A C 1
ATOM 819 O O . ASP A 1 106 ? 3.972 -8.808 -14.746 1.00 95.44 106 ASP A O 1
ATOM 823 N N . GLY A 1 107 ? 2.393 -10.414 -14.769 1.00 92.88 107 GLY A N 1
ATOM 824 C CA . GLY A 1 107 ? 3.157 -11.351 -15.593 1.00 92.88 107 GLY A CA 1
ATOM 825 C C . GLY A 1 107 ? 4.462 -11.763 -14.900 1.00 92.88 107 GLY A C 1
ATOM 826 O O . GLY A 1 107 ? 4.454 -12.156 -13.733 1.00 92.88 107 GLY A O 1
ATOM 827 N N . ASP A 1 108 ? 5.580 -11.618 -15.614 1.00 90.06 108 ASP A N 1
ATOM 828 C CA . ASP A 1 108 ? 6.929 -11.920 -15.111 1.00 90.06 108 ASP A CA 1
ATOM 829 C C . ASP A 1 108 ? 7.578 -10.754 -14.341 1.00 90.06 108 ASP A C 1
ATOM 831 O O . ASP A 1 108 ? 8.714 -10.869 -13.875 1.00 90.06 108 ASP A O 1
ATOM 835 N N . ALA A 1 109 ? 6.897 -9.610 -14.224 1.00 93.44 109 ALA A N 1
ATOM 836 C CA . ALA A 1 109 ? 7.410 -8.429 -13.541 1.00 93.44 109 ALA A CA 1
ATOM 837 C C . ALA A 1 109 ? 6.801 -8.271 -12.142 1.00 93.44 109 ALA A C 1
ATOM 839 O O . ALA A 1 109 ? 5.666 -8.672 -11.877 1.00 93.44 109 ALA A O 1
ATOM 840 N N . LEU A 1 110 ? 7.553 -7.632 -11.244 1.00 97.56 110 LEU A N 1
ATOM 841 C CA . LEU A 1 110 ? 7.002 -7.126 -9.991 1.00 97.56 110 LEU A CA 1
ATOM 842 C C . LEU A 1 110 ? 6.479 -5.702 -10.172 1.00 97.56 110 LEU A C 1
ATOM 844 O O . LEU A 1 110 ? 6.994 -4.912 -10.967 1.00 97.56 110 LEU A O 1
ATOM 848 N N . VAL A 1 111 ? 5.478 -5.371 -9.372 1.00 98.25 111 VAL A N 1
ATOM 849 C CA . VAL A 1 111 ? 4.950 -4.025 -9.215 1.00 98.25 111 VAL A CA 1
ATOM 850 C C . VAL A 1 111 ? 4.952 -3.681 -7.738 1.00 98.25 111 VAL A C 1
ATOM 852 O O . VAL A 1 111 ? 4.544 -4.486 -6.902 1.00 98.25 111 VAL A O 1
ATOM 855 N N . ILE A 1 112 ? 5.416 -2.478 -7.434 1.00 98.38 112 ILE A N 1
ATOM 856 C CA . ILE A 1 112 ? 5.327 -1.855 -6.122 1.00 98.38 112 ILE A CA 1
ATOM 857 C C . ILE A 1 112 ? 4.207 -0.822 -6.212 1.00 98.38 112 ILE A C 1
ATOM 859 O O . ILE A 1 112 ? 4.308 0.118 -6.999 1.00 98.38 112 ILE A O 1
ATOM 863 N N . ALA A 1 113 ? 3.161 -0.991 -5.414 1.00 98.06 113 ALA A N 1
ATOM 864 C CA . ALA A 1 113 ? 2.097 -0.014 -5.247 1.00 98.06 113 ALA A CA 1
ATOM 865 C C . ALA A 1 113 ? 2.235 0.649 -3.874 1.00 98.06 113 ALA A C 1
ATOM 867 O O . ALA A 1 113 ? 2.247 -0.031 -2.849 1.00 98.06 113 ALA A O 1
ATOM 868 N N . ASP A 1 114 ? 2.351 1.972 -3.876 1.00 97.75 114 ASP A N 1
ATOM 869 C CA . ASP A 1 114 ? 2.427 2.822 -2.690 1.00 97.75 114 ASP A CA 1
ATOM 870 C C . ASP A 1 114 ? 1.114 3.608 -2.565 1.00 97.75 114 ASP A C 1
ATOM 872 O O . ASP A 1 114 ? 0.653 4.257 -3.513 1.00 97.75 114 ASP A O 1
ATOM 876 N N . TYR A 1 115 ? 0.458 3.486 -1.416 1.00 97.44 115 TYR A N 1
ATOM 877 C CA . TYR A 1 115 ? -0.851 4.063 -1.164 1.00 97.44 115 TYR A CA 1
ATOM 878 C C . TYR A 1 115 ? -0.723 5.520 -0.731 1.00 97.44 115 TYR A C 1
ATOM 880 O O . TYR A 1 115 ? -0.050 5.862 0.239 1.00 97.44 115 TYR A O 1
ATOM 888 N N . LYS A 1 116 ? -1.467 6.397 -1.406 1.00 95.56 116 LYS A N 1
ATOM 889 C CA . LYS A 1 116 ? -1.607 7.804 -1.029 1.00 95.56 116 LYS A CA 1
ATOM 890 C C . LYS A 1 116 ? -3.005 8.066 -0.497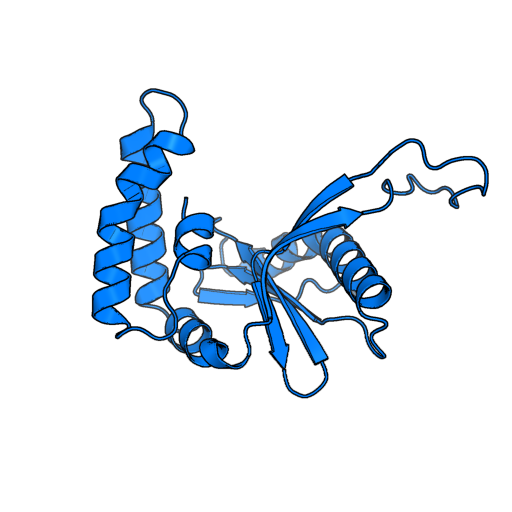 1.00 95.56 116 LYS A C 1
ATOM 892 O O . LYS A 1 116 ? -4.011 7.828 -1.171 1.00 95.56 116 LYS A O 1
ATOM 897 N N . THR A 1 117 ? -3.059 8.557 0.739 1.00 93.06 117 THR A N 1
ATOM 898 C CA . THR A 1 117 ? -4.308 8.902 1.433 1.00 93.06 117 THR A CA 1
ATOM 899 C C . THR A 1 117 ? -4.680 10.376 1.306 1.00 93.06 117 THR A C 1
ATOM 901 O O . THR A 1 117 ? -5.778 10.762 1.708 1.00 93.06 117 THR A O 1
ATOM 904 N N . ASP A 1 118 ? -3.773 11.196 0.777 1.00 88.50 118 ASP A N 1
ATOM 905 C CA . ASP A 1 118 ? -3.965 12.630 0.600 1.00 88.50 118 ASP A CA 1
ATOM 906 C C . ASP A 1 118 ? -5.116 12.924 -0.369 1.00 88.50 118 ASP A C 1
ATOM 908 O O . ASP A 1 118 ? -5.305 12.252 -1.389 1.00 88.50 118 ASP A O 1
ATOM 912 N N . ALA A 1 119 ? -5.898 13.951 -0.043 1.00 81.06 119 ALA A N 1
ATOM 913 C CA . ALA A 1 119 ? -6.865 14.514 -0.969 1.00 81.06 119 ALA A CA 1
ATOM 914 C C . ALA A 1 119 ? -6.120 15.500 -1.874 1.00 81.06 119 ALA A C 1
ATOM 916 O O . ALA A 1 119 ? -5.864 16.630 -1.473 1.00 81.06 119 ALA A O 1
ATOM 917 N N . VA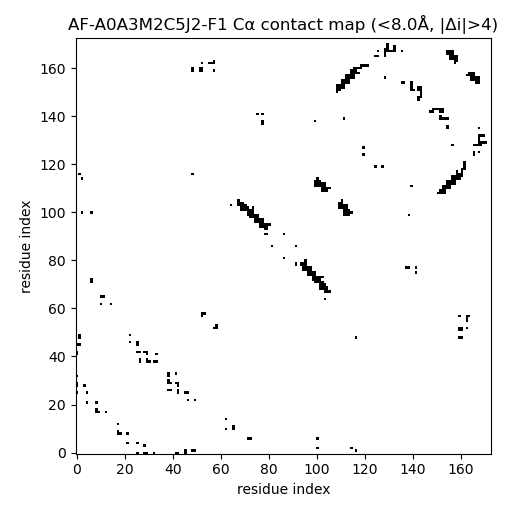L A 1 120 ? -5.724 15.031 -3.056 1.00 80.38 120 VAL A N 1
ATOM 918 C CA . VAL A 1 120 ? -5.056 15.836 -4.085 1.00 80.38 120 VAL A CA 1
ATOM 919 C C . VAL A 1 120 ? -6.025 16.031 -5.243 1.00 80.38 120 VAL A C 1
ATOM 921 O O . VAL A 1 120 ? -6.639 15.062 -5.702 1.00 80.38 120 VAL A O 1
ATOM 924 N N . ASP A 1 121 ? -6.155 17.267 -5.716 1.00 75.81 121 ASP A N 1
ATOM 925 C CA . ASP A 1 121 ? -7.015 17.587 -6.850 1.00 75.81 121 ASP A CA 1
ATOM 926 C C . ASP A 1 121 ? -6.482 16.970 -8.148 1.00 75.81 121 ASP A C 1
ATOM 928 O O . ASP A 1 121 ? -5.275 16.836 -8.367 1.00 75.81 121 ASP A O 1
ATOM 932 N N . GLY A 1 122 ? -7.399 16.602 -9.049 1.00 70.25 122 GLY A N 1
ATOM 933 C CA . GLY A 1 122 ? -7.071 15.850 -10.265 1.00 70.25 122 GLY A CA 1
ATOM 934 C C . GLY A 1 122 ? -6.017 16.516 -11.159 1.00 70.25 122 GLY A C 1
ATOM 935 O O . GLY A 1 122 ? -5.196 15.818 -11.752 1.00 70.25 122 GLY A O 1
ATOM 936 N N . GLY A 1 123 ? -5.997 17.854 -11.212 1.00 73.44 123 GLY A N 1
ATOM 937 C CA . GLY A 1 123 ? -5.015 18.630 -11.979 1.00 73.44 123 GLY A CA 1
ATOM 938 C C . GLY A 1 123 ? -3.603 18.635 -11.380 1.00 73.44 123 GLY A C 1
ATOM 939 O O . GLY A 1 123 ? -2.633 18.866 -12.098 1.00 73.44 123 GLY A O 1
ATOM 940 N N . GLU A 1 124 ? -3.464 18.326 -10.090 1.00 84.88 124 GLU A N 1
ATOM 941 C CA . GLU A 1 124 ? -2.190 18.381 -9.363 1.00 84.88 124 GLU A CA 1
ATOM 942 C C . GLU A 1 124 ? -1.570 16.999 -9.131 1.00 84.88 124 GLU A C 1
ATOM 944 O O . GLU A 1 124 ? -0.385 16.900 -8.805 1.00 84.88 124 GLU A O 1
ATOM 949 N N . LEU A 1 125 ? -2.327 15.918 -9.354 1.00 85.62 125 LEU A N 1
ATOM 950 C CA . LEU A 1 125 ? -1.888 14.537 -9.117 1.00 85.62 125 LEU A CA 1
ATOM 951 C C . LEU A 1 125 ? -0.556 14.201 -9.795 1.00 85.62 125 LEU A C 1
ATOM 953 O O . LEU A 1 125 ? 0.307 13.575 -9.182 1.00 85.62 125 LEU A O 1
ATOM 957 N N . ALA A 1 126 ? -0.361 14.630 -11.043 1.00 86.88 126 ALA A N 1
ATOM 958 C CA . ALA A 1 126 ? 0.881 14.374 -11.769 1.00 86.88 126 ALA A CA 1
ATOM 959 C C . ALA A 1 126 ? 2.073 15.129 -11.154 1.00 86.88 126 ALA A C 1
ATOM 961 O O . ALA A 1 126 ? 3.160 14.565 -11.014 1.00 86.88 126 ALA A O 1
ATOM 962 N N . ALA A 1 127 ? 1.878 16.388 -10.753 1.00 87.94 127 ALA A N 1
ATOM 963 C CA . ALA A 1 127 ? 2.911 17.186 -10.096 1.00 87.94 127 ALA A CA 1
ATOM 964 C C . ALA A 1 127 ? 3.246 16.629 -8.704 1.00 87.94 127 ALA A C 1
ATOM 966 O O . ALA A 1 127 ? 4.419 16.524 -8.344 1.00 87.94 127 ALA A O 1
ATOM 967 N N . HIS A 1 128 ? 2.227 16.200 -7.958 1.00 90.62 128 HIS A N 1
ATOM 968 C CA . HIS A 1 128 ? 2.385 15.527 -6.675 1.00 90.62 128 HIS A CA 1
ATOM 969 C C . HIS A 1 128 ? 3.149 14.204 -6.827 1.00 90.62 128 HIS A C 1
ATOM 971 O O . HIS A 1 128 ? 4.118 13.961 -6.108 1.00 90.62 128 HIS A O 1
ATOM 977 N N . ALA A 1 129 ? 2.795 13.389 -7.827 1.00 91.38 129 ALA A N 1
ATOM 978 C CA . ALA A 1 129 ? 3.439 12.106 -8.097 1.00 91.38 129 ALA A CA 1
ATOM 979 C C . ALA A 1 129 ? 4.944 12.239 -8.368 1.00 91.38 129 ALA A C 1
ATOM 981 O O . ALA A 1 129 ? 5.727 11.425 -7.881 1.00 91.38 129 ALA A O 1
ATOM 982 N N . ARG A 1 130 ? 5.379 13.292 -9.075 1.00 90.81 130 ARG A N 1
ATOM 983 C CA . ARG A 1 130 ? 6.805 13.526 -9.382 1.00 90.81 130 ARG A CA 1
ATOM 984 C C . ARG A 1 130 ? 7.696 13.572 -8.140 1.00 90.81 130 ARG A C 1
ATOM 986 O O . ARG A 1 130 ? 8.848 13.148 -8.219 1.00 90.81 130 ARG A O 1
ATOM 993 N N . ARG A 1 131 ? 7.170 14.018 -6.994 1.00 90.50 131 ARG A N 1
ATOM 994 C CA . ARG A 1 131 ? 7.912 14.079 -5.720 1.00 90.50 131 ARG A CA 1
ATOM 995 C C . ARG A 1 131 ? 8.379 12.697 -5.249 1.00 90.50 131 ARG A C 1
ATOM 997 O O . ARG A 1 131 ? 9.420 12.591 -4.614 1.00 90.50 131 ARG A O 1
ATOM 1004 N N . TYR A 1 132 ? 7.671 11.635 -5.633 1.00 92.62 132 TYR A N 1
ATOM 1005 C CA . TYR A 1 132 ? 7.988 10.256 -5.251 1.00 92.62 132 TYR A CA 1
ATOM 1006 C C . TYR A 1 132 ? 8.874 9.527 -6.266 1.00 92.62 132 TYR A C 1
ATOM 1008 O O . TYR A 1 132 ? 9.190 8.357 -6.066 1.00 92.62 132 TYR A O 1
ATOM 1016 N N . ALA A 1 133 ? 9.312 10.181 -7.349 1.00 90.88 133 ALA A N 1
ATOM 1017 C CA . ALA A 1 133 ? 10.122 9.523 -8.374 1.00 90.88 133 ALA A CA 1
ATOM 1018 C C . ALA A 1 133 ? 11.469 9.016 -7.823 1.00 90.88 133 ALA A C 1
ATOM 1020 O O . ALA A 1 133 ? 11.926 7.943 -8.212 1.00 90.88 133 ALA A O 1
ATOM 1021 N N . ALA A 1 134 ? 12.108 9.765 -6.915 1.00 89.81 134 ALA A N 1
ATOM 1022 C CA . ALA A 1 134 ? 13.362 9.343 -6.285 1.00 89.81 134 ALA A CA 1
ATOM 1023 C C . ALA A 1 134 ? 13.160 8.131 -5.360 1.00 89.81 134 ALA A C 1
ATOM 1025 O O . ALA A 1 134 ? 13.889 7.149 -5.473 1.00 89.81 134 ALA A O 1
ATOM 1026 N N . GLN A 1 135 ? 12.117 8.166 -4.525 1.00 89.69 135 GLN A N 1
ATOM 1027 C CA . GLN A 1 135 ? 11.733 7.052 -3.655 1.00 89.69 135 GLN A CA 1
ATOM 1028 C C . GLN A 1 135 ? 11.409 5.792 -4.467 1.00 89.69 135 GLN A C 1
ATOM 1030 O O . GLN A 1 135 ? 11.929 4.718 -4.177 1.00 89.69 135 GLN A O 1
ATOM 1035 N N . GLY A 1 136 ? 10.615 5.931 -5.532 1.00 92.31 136 GLY A N 1
ATOM 1036 C CA . GLY A 1 136 ? 10.270 4.824 -6.419 1.00 92.31 136 GLY A CA 1
ATOM 1037 C C . GLY A 1 136 ? 11.495 4.155 -7.039 1.00 92.31 136 GLY A C 1
ATOM 1038 O O . GLY A 1 136 ? 11.573 2.929 -7.070 1.00 92.31 136 GLY A O 1
ATOM 1039 N N . ARG A 1 137 ? 12.493 4.946 -7.468 1.00 92.19 137 ARG A N 1
ATOM 1040 C CA . ARG A 1 137 ? 13.775 4.408 -7.957 1.00 92.19 137 ARG A CA 1
ATOM 1041 C C . ARG A 1 137 ? 14.526 3.642 -6.872 1.00 92.19 137 ARG A C 1
ATOM 1043 O O . ARG A 1 137 ? 15.027 2.559 -7.158 1.00 92.19 137 ARG A O 1
ATOM 1050 N N . ALA A 1 138 ? 14.579 4.168 -5.649 1.00 91.00 138 ALA A N 1
ATOM 1051 C CA . ALA A 1 138 ? 15.252 3.504 -4.535 1.00 91.00 138 ALA A CA 1
ATOM 1052 C C . ALA A 1 138 ? 14.583 2.163 -4.177 1.00 91.00 138 ALA A C 1
ATOM 1054 O O . ALA A 1 138 ? 15.262 1.147 -4.046 1.00 91.00 138 ALA A O 1
ATOM 1055 N N . TYR A 1 139 ? 13.250 2.127 -4.107 1.00 94.19 139 TYR A N 1
ATOM 1056 C CA . TYR A 1 139 ? 12.489 0.902 -3.843 1.00 94.19 139 TYR A CA 1
ATOM 1057 C C . TYR A 1 139 ? 12.621 -0.132 -4.965 1.00 94.19 139 TYR A C 1
ATOM 1059 O O . TYR A 1 139 ? 12.842 -1.315 -4.697 1.00 94.19 139 TYR A O 1
ATOM 1067 N N . ALA A 1 140 ? 12.542 0.304 -6.224 1.00 94.38 140 ALA A N 1
ATOM 1068 C CA . ALA A 1 140 ? 12.743 -0.577 -7.367 1.00 94.38 140 ALA A CA 1
ATOM 1069 C C . ALA A 1 140 ? 14.162 -1.168 -7.379 1.00 94.38 140 ALA A C 1
ATOM 1071 O O . ALA A 1 140 ? 14.316 -2.369 -7.607 1.00 94.38 140 ALA A O 1
ATOM 1072 N N . ALA A 1 141 ? 15.189 -0.363 -7.086 1.00 91.94 141 ALA A N 1
ATOM 1073 C CA . ALA A 1 141 ? 16.569 -0.833 -6.982 1.00 91.94 141 ALA A CA 1
ATOM 1074 C C . ALA A 1 141 ? 16.732 -1.870 -5.859 1.00 91.94 141 ALA A C 1
ATOM 1076 O O . ALA A 1 141 ? 17.288 -2.941 -6.101 1.00 91.94 141 ALA A O 1
ATOM 1077 N N . ALA A 1 142 ? 16.167 -1.606 -4.676 1.00 91.88 142 ALA A N 1
ATOM 1078 C CA . ALA A 1 142 ? 16.235 -2.519 -3.537 1.00 91.88 142 ALA A CA 1
ATOM 1079 C C . ALA A 1 142 ? 15.621 -3.892 -3.845 1.00 91.88 142 ALA A C 1
ATOM 1081 O O . ALA A 1 142 ? 16.258 -4.915 -3.601 1.00 91.88 142 ALA A O 1
ATOM 1082 N N . LEU A 1 143 ? 14.424 -3.938 -4.443 1.00 94.12 143 LEU A N 1
ATOM 1083 C CA . LEU A 1 143 ? 13.817 -5.213 -4.843 1.00 94.12 143 LEU A CA 1
ATOM 1084 C C . LEU A 1 143 ? 14.573 -5.890 -5.989 1.00 94.12 143 LEU A C 1
ATOM 1086 O O . LEU A 1 143 ? 14.684 -7.114 -5.998 1.00 94.12 143 LEU A O 1
ATOM 1090 N N . THR A 1 144 ? 15.104 -5.117 -6.939 1.00 94.25 144 THR A N 1
ATOM 1091 C CA . THR A 1 144 ? 15.908 -5.669 -8.041 1.00 94.25 144 THR A CA 1
ATOM 1092 C C . THR A 1 144 ? 17.126 -6.403 -7.505 1.00 94.25 144 THR A C 1
ATOM 1094 O O . THR A 1 144 ? 17.374 -7.536 -7.910 1.00 94.25 144 THR A O 1
ATOM 1097 N N . GLN A 1 145 ? 17.843 -5.790 -6.562 1.00 90.94 145 GLN A N 1
ATOM 1098 C CA . GLN A 1 145 ? 19.004 -6.393 -5.921 1.00 90.94 145 GLN A CA 1
ATOM 1099 C C . GLN A 1 145 ? 18.607 -7.586 -5.041 1.00 90.94 145 GLN A C 1
ATOM 1101 O O . GLN A 1 145 ? 19.183 -8.660 -5.185 1.00 90.94 145 GLN A O 1
ATOM 1106 N N . ALA A 1 146 ? 17.604 -7.426 -4.172 1.00 90.62 146 ALA A N 1
ATOM 1107 C CA . ALA A 1 146 ? 17.206 -8.461 -3.216 1.00 90.62 146 ALA A CA 1
ATOM 1108 C C . ALA A 1 146 ? 16.672 -9.738 -3.887 1.00 90.62 146 ALA A C 1
ATOM 1110 O O . ALA A 1 146 ? 16.920 -10.838 -3.399 1.00 90.62 146 ALA A O 1
ATOM 1111 N N . PHE A 1 147 ? 15.955 -9.603 -5.006 1.00 90.44 147 PHE A N 1
ATOM 1112 C CA . PHE A 1 147 ? 15.354 -10.728 -5.731 1.00 90.44 147 PHE A CA 1
ATOM 1113 C C . PHE A 1 147 ? 16.092 -11.086 -7.031 1.00 90.44 147 PHE A C 1
ATOM 1115 O O . PHE A 1 147 ? 15.586 -11.905 -7.798 1.00 90.44 147 PHE A O 1
ATOM 1122 N N . ALA A 1 148 ? 17.254 -10.475 -7.299 1.00 93.44 148 ALA A N 1
ATOM 1123 C CA . ALA A 1 148 ? 18.020 -10.642 -8.540 1.00 93.44 148 ALA A CA 1
ATOM 1124 C C . ALA A 1 148 ? 17.141 -10.524 -9.807 1.00 93.44 148 ALA A C 1
ATOM 1126 O O . ALA A 1 148 ? 17.186 -11.356 -10.718 1.00 93.44 148 ALA A O 1
ATOM 1127 N N . LEU A 1 149 ? 16.281 -9.502 -9.843 1.00 93.75 149 LEU A N 1
ATOM 1128 C CA . LEU A 1 149 ? 15.280 -9.349 -10.898 1.00 93.75 149 LEU A CA 1
ATOM 1129 C C . LEU A 1 149 ? 15.938 -8.963 -12.225 1.00 93.75 149 LEU A C 1
ATOM 1131 O O . LEU A 1 149 ? 16.803 -8.094 -12.287 1.00 93.75 149 LEU A O 1
ATOM 1135 N N . ARG A 1 150 ? 15.447 -9.542 -13.327 1.00 92.44 150 ARG A N 1
ATOM 1136 C CA . ARG A 1 150 ? 15.923 -9.207 -14.684 1.00 92.44 150 ARG A CA 1
ATOM 1137 C C . ARG A 1 150 ? 15.516 -7.803 -15.134 1.00 92.44 150 ARG A C 1
ATOM 1139 O O . ARG A 1 150 ? 16.098 -7.269 -16.074 1.00 92.44 150 ARG A O 1
ATOM 1146 N N . ARG A 1 151 ? 14.468 -7.244 -14.528 1.00 92.06 151 ARG A N 1
ATOM 1147 C CA . ARG A 1 151 ? 13.937 -5.908 -14.810 1.00 92.06 151 ARG A CA 1
ATOM 1148 C C . ARG A 1 151 ? 13.496 -5.259 -13.500 1.00 92.06 151 ARG A C 1
ATOM 1150 O O . ARG A 1 151 ? 12.964 -5.974 -12.647 1.00 92.06 151 ARG A O 1
ATOM 1157 N N . PRO A 1 152 ? 13.675 -3.937 -13.349 1.00 93.75 152 PRO A N 1
ATOM 1158 C CA . PRO A 1 152 ? 13.207 -3.246 -12.163 1.00 93.75 152 PRO A CA 1
ATOM 1159 C C . PRO A 1 152 ? 11.678 -3.311 -12.061 1.00 93.75 152 PRO A C 1
ATOM 1161 O O . PRO A 1 152 ? 11.000 -3.238 -13.093 1.00 93.75 152 PRO A O 1
ATOM 1164 N N . PRO A 1 153 ? 11.119 -3.427 -10.842 1.00 96.50 153 PRO A N 1
ATOM 1165 C CA . PRO A 1 153 ? 9.682 -3.352 -10.643 1.00 96.50 153 PRO A CA 1
ATOM 1166 C C . PRO A 1 153 ? 9.111 -2.029 -11.152 1.00 96.50 153 PRO A C 1
ATOM 1168 O O . PRO A 1 153 ? 9.753 -0.980 -11.033 1.00 96.50 153 PRO A O 1
ATOM 1171 N N . ARG A 1 154 ? 7.873 -2.049 -11.656 1.00 96.50 154 ARG A N 1
ATOM 1172 C CA . ARG A 1 154 ? 7.127 -0.796 -11.850 1.00 96.50 154 ARG A CA 1
ATOM 1173 C C . ARG A 1 154 ? 6.777 -0.215 -10.484 1.00 96.50 154 ARG A C 1
ATOM 1175 O O . ARG A 1 154 ? 6.466 -0.966 -9.564 1.00 96.50 154 ARG A O 1
ATOM 1182 N N . PHE A 1 155 ? 6.806 1.107 -10.365 1.00 97.00 155 PHE A N 1
ATOM 1183 C CA . PHE A 1 155 ? 6.398 1.806 -9.152 1.00 97.00 155 PHE A CA 1
ATOM 1184 C C . PHE A 1 155 ? 5.143 2.630 -9.436 1.00 97.00 155 PHE A C 1
ATOM 1186 O O . PHE A 1 155 ? 5.141 3.490 -10.317 1.00 97.00 155 PHE A O 1
ATOM 1193 N N . GLU A 1 156 ? 4.076 2.333 -8.707 1.00 97.44 156 GLU A N 1
ATOM 1194 C CA . GLU A 1 156 ? 2.742 2.895 -8.861 1.00 97.44 156 GLU A CA 1
ATOM 1195 C C . GLU A 1 156 ? 2.340 3.643 -7.592 1.00 97.44 156 GLU A C 1
ATOM 1197 O O . GLU A 1 156 ? 2.496 3.137 -6.484 1.00 97.44 156 GLU A O 1
ATOM 1202 N N . LEU A 1 157 ? 1.764 4.832 -7.756 1.00 97.25 157 LEU A N 1
ATOM 1203 C CA . LEU A 1 157 ? 1.116 5.565 -6.675 1.00 97.25 157 LEU A CA 1
ATOM 1204 C C . LEU A 1 157 ? -0.391 5.374 -6.770 1.00 97.25 157 LEU A C 1
ATOM 1206 O O . LEU A 1 157 ? -1.020 5.778 -7.750 1.00 97.25 157 LEU A O 1
ATOM 1210 N N . TRP A 1 158 ? -0.970 4.774 -5.745 1.00 97.12 158 TRP A N 1
ATOM 1211 C CA . TRP A 1 158 ? -2.394 4.493 -5.646 1.00 97.12 158 TRP A CA 1
ATOM 1212 C C . TRP A 1 158 ? -3.060 5.560 -4.781 1.00 97.12 158 TRP A C 1
ATOM 1214 O O . TRP A 1 158 ? -3.060 5.485 -3.552 1.00 97.12 158 TRP A O 1
ATOM 1224 N N . TYR A 1 159 ? -3.643 6.568 -5.424 1.00 95.62 159 TYR A N 1
ATOM 1225 C CA . TYR A 1 159 ? -4.368 7.642 -4.750 1.00 95.62 159 TYR A CA 1
ATOM 1226 C C . TYR A 1 159 ? -5.757 7.156 -4.355 1.00 95.62 159 TYR A C 1
ATOM 1228 O O . TYR A 1 159 ? -6.707 7.219 -5.140 1.00 95.62 159 TYR A O 1
ATOM 1236 N N . LEU A 1 160 ? -5.877 6.678 -3.117 1.00 95.38 160 LEU A N 1
ATOM 1237 C CA . LEU A 1 160 ? -7.077 6.002 -2.624 1.00 95.38 160 LEU A CA 1
ATOM 1238 C C . LEU A 1 160 ? -8.298 6.927 -2.596 1.00 95.38 160 LEU A C 1
ATOM 1240 O O . LEU A 1 160 ? -9.402 6.488 -2.901 1.00 95.38 160 LEU A O 1
ATOM 1244 N N . ASN A 1 161 ? -8.102 8.209 -2.270 1.00 91.44 161 ASN A N 1
ATOM 1245 C CA . ASN A 1 161 ? -9.192 9.186 -2.252 1.00 91.44 161 ASN A CA 1
ATOM 1246 C C . ASN A 1 161 ? -9.642 9.591 -3.667 1.00 91.44 161 ASN A C 1
ATOM 1248 O O . ASN A 1 161 ? -10.817 9.876 -3.868 1.00 91.44 161 ASN A O 1
ATOM 1252 N N . ALA A 1 162 ? -8.719 9.612 -4.634 1.00 91.38 162 ALA A N 1
ATOM 1253 C CA . ALA A 1 162 ? -9.012 9.977 -6.021 1.00 91.38 162 ALA A CA 1
ATOM 1254 C C . ALA A 1 162 ? -9.469 8.782 -6.877 1.00 91.38 162 ALA A C 1
ATOM 1256 O O . ALA A 1 162 ? -9.977 8.980 -7.978 1.00 91.38 162 ALA A O 1
ATOM 1257 N N . GLY A 1 163 ? -9.262 7.544 -6.413 1.00 92.44 163 GLY A N 1
ATOM 1258 C CA . GLY A 1 163 ? -9.554 6.345 -7.198 1.00 92.44 163 GLY A CA 1
ATOM 1259 C C . GLY A 1 163 ? -8.686 6.252 -8.460 1.00 92.44 163 GLY A C 1
ATOM 1260 O O . GLY A 1 163 ? -9.187 5.917 -9.535 1.00 92.44 163 GLY A O 1
ATOM 1261 N N . ARG A 1 164 ? -7.402 6.625 -8.364 1.00 92.75 164 ARG A N 1
ATOM 1262 C CA . ARG A 1 164 ? -6.468 6.661 -9.502 1.00 92.75 164 ARG A CA 1
ATOM 1263 C C . ARG A 1 164 ? -5.136 5.996 -9.173 1.00 92.75 164 ARG A C 1
ATOM 1265 O O . ARG A 1 164 ? -4.597 6.191 -8.086 1.00 92.75 164 ARG A O 1
ATOM 1272 N N . VAL A 1 165 ? -4.587 5.286 -10.156 1.00 94.88 165 VAL A N 1
ATOM 1273 C CA . VAL A 1 165 ? -3.181 4.864 -10.174 1.00 94.88 165 VAL A CA 1
ATOM 1274 C C . VAL A 1 165 ? -2.399 5.839 -11.044 1.00 94.88 165 VAL A C 1
ATOM 1276 O O . VAL A 1 165 ? -2.820 6.152 -12.158 1.00 94.88 165 VAL A O 1
ATOM 1279 N N . VAL A 1 166 ? -1.270 6.330 -10.540 1.00 94.69 166 VAL A N 1
ATOM 1280 C CA . VAL A 1 166 ? -0.387 7.255 -11.256 1.00 94.69 166 VAL A CA 1
ATOM 1281 C C . VAL A 1 166 ? 1.040 6.730 -11.199 1.00 94.69 166 VAL A C 1
ATOM 1283 O O . VAL A 1 166 ? 1.546 6.391 -10.131 1.00 94.69 166 VAL A O 1
ATOM 1286 N N . LEU A 1 167 ? 1.712 6.704 -12.346 1.00 93.44 167 LEU A N 1
ATOM 1287 C CA . LEU A 1 167 ? 3.140 6.415 -12.417 1.00 93.44 167 LEU A CA 1
ATOM 1288 C C . LEU A 1 167 ? 3.926 7.716 -12.194 1.00 93.44 167 LEU A C 1
ATOM 1290 O O . LEU A 1 167 ? 3.698 8.691 -12.917 1.00 93.44 167 LEU A O 1
ATOM 1294 N N . PRO A 1 168 ? 4.858 7.772 -11.229 1.00 86.88 168 PRO A N 1
ATOM 1295 C CA . PRO A 1 168 ? 5.692 8.944 -11.029 1.00 86.88 168 PRO A CA 1
ATOM 1296 C C . PRO A 1 168 ? 6.783 8.977 -12.105 1.00 86.88 168 PRO A C 1
ATOM 1298 O O . PRO A 1 168 ? 7.883 8.455 -11.938 1.00 86.88 168 PRO A O 1
ATOM 1301 N N . SER A 1 169 ? 6.473 9.581 -13.249 1.00 76.62 169 SER A N 1
ATOM 1302 C CA . SER A 1 169 ? 7.455 9.838 -14.302 1.00 76.62 169 SER A CA 1
ATOM 1303 C C . SER A 1 169 ? 8.386 10.982 -13.893 1.00 76.62 169 SER A C 1
ATOM 1305 O O . SER A 1 169 ? 7.914 12.026 -13.437 1.00 76.62 169 SER A O 1
ATOM 1307 N N . ALA A 1 170 ? 9.693 10.842 -14.127 1.00 55.59 170 ALA A N 1
ATOM 1308 C CA . ALA A 1 170 ? 10.574 12.008 -14.189 1.00 55.59 170 ALA A CA 1
ATOM 1309 C C . ALA A 1 170 ? 10.119 12.915 -15.349 1.00 55.59 170 ALA A C 1
ATOM 1311 O O . ALA A 1 170 ? 9.614 12.410 -16.353 1.00 55.59 170 ALA A O 1
ATOM 1312 N N . ALA A 1 171 ? 10.253 14.239 -15.211 1.00 43.19 171 ALA A N 1
ATOM 1313 C CA . ALA A 1 171 ? 10.020 15.142 -16.337 1.00 43.19 171 ALA A CA 1
ATOM 1314 C C . ALA A 1 171 ? 10.872 14.676 -17.530 1.00 43.19 171 ALA A C 1
ATOM 1316 O O . ALA A 1 171 ? 12.029 14.294 -17.336 1.00 43.19 171 ALA A O 1
ATOM 1317 N N . GLY A 1 172 ? 10.262 14.631 -18.720 1.00 41.66 172 GLY A N 1
ATOM 1318 C CA . GLY A 1 172 ? 10.935 14.233 -19.952 1.00 41.66 172 GLY A CA 1
ATOM 1319 C C . GLY A 1 172 ? 12.255 14.982 -20.105 1.00 41.66 172 GLY A C 1
ATOM 1320 O O . GLY A 1 172 ? 12.314 16.183 -19.839 1.00 41.66 172 GLY A O 1
ATOM 1321 N N . ARG A 1 173 ? 13.300 14.232 -20.453 1.00 31.28 173 ARG A N 1
ATOM 1322 C CA . ARG A 1 173 ? 14.523 14.806 -21.006 1.00 31.28 173 ARG A CA 1
ATOM 1323 C C . ARG A 1 173 ? 14.233 15.375 -22.384 1.00 31.28 173 ARG A C 1
ATOM 1325 O O . ARG A 1 173 ? 13.418 14.739 -23.091 1.00 31.28 173 ARG A O 1
#

Nearest PDB structures (foldseek):
  4ceh-assembly1_A  TM=7.279E-01  e=3.758E-07  Bacillus subtilis subsp. subtilis str. 168
  4cej-assembly1_A  TM=7.029E-01  e=3.539E-07  Bacillus subtilis subsp. subtilis str. 168
  3u4q-assembly1_A  TM=6.911E-01  e=2.784E-07  Bacillus subtilis
  4cei-assembly1_A  TM=6.914E-01  e=4.776E-07  Bacillus subtilis subsp. subtilis str. 168
  5zyv-assembly1_A  TM=3.446E-01  e=9.239E-02  Homo sapiens

pLDDT: mean 89.59, std 14.46, range [31.28, 98.56]

Solvent-accessible surface area (backbone atoms only — not comparable to full-atom values): 9922 Å² total; per-residue (Å²): 96,58,65,61,46,65,55,69,51,57,62,87,51,63,65,71,61,40,52,54,52,47,62,66,44,36,55,63,44,12,66,75,71,44,59,93,92,38,27,65,62,51,23,52,53,38,50,50,45,49,52,50,26,66,75,32,74,50,36,65,53,58,49,72,36,47,93,32,57,75,43,51,58,41,76,45,80,37,73,54,83,62,84,88,48,80,86,59,93,77,67,82,90,61,64,40,80,49,66,43,49,29,30,29,53,58,85,98,40,47,32,38,41,39,78,35,79,62,89,63,57,83,90,46,45,66,68,58,35,37,73,45,31,64,57,40,50,53,54,22,50,51,51,21,65,75,66,66,45,96,58,66,38,49,50,36,37,34,29,42,63,70,50,44,78,44,67,39,59,72,81,81,130